Protein AF-A0A9D7X4P9-F1 (afdb_monomer_lite)

Secondary structure (DSSP, 8-state):
--S-B----HHHIIIIITT-SS------GGGPBPP-GGGGSHHHHHHHHHHHHHHHHHHHHHSSS-----HHHHHHHHHHSTT-HHHHHHHHHHHHHTT-HHHHHHHHHHHTTS--S-HHHHHHHHHHHHHHHHHHHTT--

Foldseek 3Di:
DAAKAWDFDPCCCVPPVVPDPDDDDGTPPVPIDGDDCVCVDPLVVLVVQLVVLVVVLVVLLPDLARDDDDVVSLVSNCVSCVQALVSLQSVLSSCVRVVNLVSSLVSLVSSLVHDDPDPVVNVVSVVSNVVSVVVVVVVVD

Radius of gyration: 24.81 Å; chains: 1; bounding box: 47×31×80 Å

Sequence (141 aa):
QLGEYVCYDLTKIFNTFAPLQQQVEIIEADQTIPADEFLQTAEYQSFLRFREMRLILLNVLKEKEVKPLDQVFFDEFHTSNPNFYEVWSLSGDYFRKAENPKKAIRLFRKALTMEIPRWSEKEKIIRSMTDCRDQINDVDE

Structure (mmCIF, N/CA/C/O backbone):
data_AF-A0A9D7X4P9-F1
#
_entry.id   AF-A0A9D7X4P9-F1
#
loop_
_atom_site.group_PDB
_atom_site.id
_atom_site.type_symbol
_atom_site.label_atom_id
_atom_site.label_alt_id
_atom_site.label_comp_id
_atom_site.label_asym_id
_atom_site.label_entity_id
_atom_site.label_seq_id
_atom_site.pdbx_PDB_ins_code
_atom_site.Cartn_x
_atom_site.Cartn_y
_atom_site.Cartn_z
_atom_site.occupancy
_atom_site.B_iso_or_equiv
_atom_site.auth_seq_id
_atom_site.auth_comp_id
_atom_site.auth_asym_id
_atom_site.auth_atom_id
_atom_site.pdbx_PDB_model_num
ATOM 1 N N . GLN A 1 1 ? -13.145 4.843 15.357 1.00 54.22 1 GLN A N 1
ATOM 2 C CA . GLN A 1 1 ? -12.839 4.628 16.800 1.00 54.22 1 GLN A CA 1
ATOM 3 C C . GLN A 1 1 ? -13.088 3.158 17.147 1.00 54.22 1 GLN A C 1
ATOM 5 O O . GLN A 1 1 ? -14.039 2.617 16.616 1.00 54.22 1 GLN A O 1
ATOM 10 N N . LEU A 1 2 ? -12.242 2.478 17.938 1.00 64.06 2 LEU A N 1
ATOM 11 C CA . LEU A 1 2 ? -12.237 0.996 18.053 1.00 64.06 2 LEU A CA 1
ATOM 12 C C . LEU A 1 2 ? -13.272 0.392 19.028 1.00 64.06 2 LEU A C 1
ATOM 14 O O . LEU A 1 2 ? -13.371 -0.828 19.116 1.00 64.06 2 LEU A O 1
ATOM 18 N N . GLY A 1 3 ? -14.038 1.221 19.740 1.00 69.94 3 GLY A N 1
ATOM 19 C CA . GLY A 1 3 ? -15.057 0.783 20.692 1.00 69.94 3 GLY A CA 1
ATOM 20 C C . GLY A 1 3 ? -15.919 1.941 21.189 1.00 69.94 3 GLY A C 1
ATOM 21 O O . GLY A 1 3 ? -15.690 3.097 20.821 1.00 69.94 3 GLY A O 1
ATOM 22 N N . GLU A 1 4 ? -16.905 1.600 22.009 1.00 78.00 4 GLU A N 1
ATOM 23 C CA . GLU A 1 4 ? -17.786 2.544 22.693 1.00 78.00 4 GLU A CA 1
ATOM 24 C C . GLU A 1 4 ? -16.979 3.430 23.654 1.00 78.00 4 GLU A C 1
ATOM 26 O O . GLU A 1 4 ? -16.148 2.937 24.420 1.00 78.00 4 GLU A O 1
ATOM 31 N N . TYR A 1 5 ? -17.180 4.747 23.586 1.00 79.38 5 TYR A N 1
ATOM 32 C CA . TYR A 1 5 ? -16.544 5.679 24.519 1.00 79.38 5 TYR A CA 1
ATOM 33 C C . TYR A 1 5 ? -17.546 6.065 25.584 1.00 79.38 5 TYR A C 1
ATOM 35 O O . TYR A 1 5 ? -18.378 6.952 25.396 1.00 79.38 5 TYR A O 1
ATOM 43 N N . VAL A 1 6 ? -17.423 5.354 26.696 1.00 83.19 6 VAL A N 1
ATOM 44 C CA . VAL A 1 6 ? -18.260 5.478 27.878 1.00 83.19 6 VAL A CA 1
ATOM 45 C C . VAL A 1 6 ? -18.093 6.866 28.486 1.00 83.19 6 VAL A C 1
ATOM 47 O O . VAL A 1 6 ? -16.980 7.272 28.831 1.00 83.19 6 VAL A O 1
ATOM 50 N N . CYS A 1 7 ? -19.198 7.594 28.617 1.00 86.50 7 CYS A N 1
ATOM 51 C CA . CYS A 1 7 ? -19.193 8.898 29.267 1.00 86.50 7 CYS A CA 1
ATOM 52 C C . CYS A 1 7 ? -19.354 8.733 30.781 1.00 86.50 7 CYS A C 1
ATOM 54 O O . CYS A 1 7 ? -20.142 7.911 31.243 1.00 86.50 7 CYS A O 1
ATOM 56 N N . TYR A 1 8 ? -18.613 9.516 31.563 1.00 82.75 8 TYR A N 1
ATOM 57 C CA . TYR A 1 8 ? -18.743 9.562 33.016 1.00 82.75 8 TYR A CA 1
ATOM 58 C C . TYR A 1 8 ? -18.490 10.978 33.535 1.00 82.75 8 TYR A C 1
ATOM 60 O O . TYR A 1 8 ? -17.573 11.674 33.095 1.00 82.75 8 TYR A O 1
ATOM 68 N N . ASP A 1 9 ? -19.302 11.406 34.502 1.00 83.31 9 ASP A N 1
ATOM 69 C CA . ASP A 1 9 ? -19.206 12.735 35.103 1.00 83.31 9 ASP A CA 1
ATOM 70 C C . ASP A 1 9 ? -18.259 12.719 36.313 1.00 83.31 9 ASP A C 1
ATOM 72 O O . ASP A 1 9 ? -18.578 12.198 37.386 1.00 83.31 9 ASP A O 1
ATOM 76 N N . LEU A 1 10 ? -17.089 13.342 36.152 1.00 82.00 10 LEU A N 1
ATOM 77 C CA . LEU A 1 10 ? -16.085 13.460 37.211 1.00 82.00 10 LEU A CA 1
ATOM 78 C C . LEU A 1 10 ? -16.611 14.215 38.442 1.00 82.00 10 LEU A C 1
ATOM 80 O O . LEU A 1 10 ? -16.251 13.878 39.568 1.00 82.00 10 LEU A O 1
ATOM 84 N N . THR A 1 11 ? -17.495 15.194 38.260 1.00 82.12 11 THR A N 1
ATOM 85 C CA . THR A 1 11 ? -18.111 15.940 39.365 1.00 82.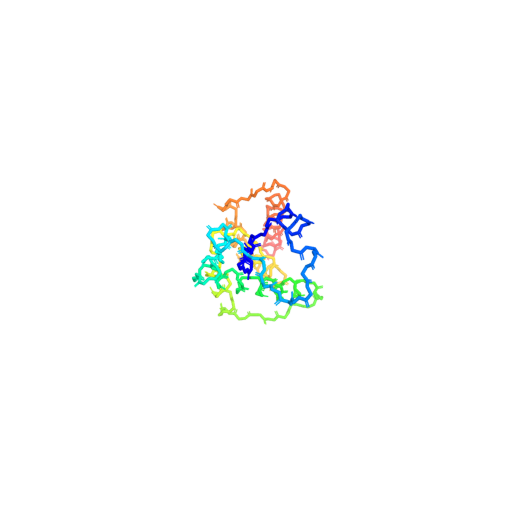12 11 THR A CA 1
ATOM 86 C C . THR A 1 11 ? -18.979 15.017 40.203 1.00 82.12 11 THR A C 1
ATOM 88 O O . THR A 1 11 ? -18.887 15.028 41.433 1.00 82.12 11 THR A O 1
ATOM 91 N N . LYS A 1 12 ? -19.790 14.174 39.552 1.00 78.38 12 LYS A N 1
ATOM 92 C CA . LYS A 1 12 ? -20.577 13.161 40.258 1.00 78.38 12 LYS A CA 1
ATOM 93 C C . LYS A 1 12 ? -19.658 12.159 40.952 1.00 78.38 12 LYS A C 1
ATOM 95 O O . LYS A 1 12 ? -19.868 11.892 42.133 1.00 78.38 12 LYS A O 1
ATOM 100 N N . ILE A 1 13 ? -18.619 11.665 40.273 1.00 79.44 13 ILE A N 1
ATOM 101 C CA . ILE A 1 13 ? -17.640 10.721 40.842 1.00 79.44 13 ILE A CA 1
ATOM 102 C C . ILE A 1 13 ? -17.056 11.259 42.155 1.00 79.44 13 ILE A C 1
ATOM 104 O O . ILE A 1 13 ? -17.143 10.589 43.185 1.00 79.44 13 ILE A O 1
ATOM 108 N N . PHE A 1 14 ? -16.523 12.483 42.154 1.00 80.62 14 PHE A N 1
ATOM 109 C CA . PHE A 1 14 ? -15.837 13.032 43.326 1.00 80.62 14 PHE A CA 1
ATOM 110 C C . PHE A 1 14 ? -16.780 13.532 44.428 1.00 80.62 14 PHE A C 1
ATOM 112 O O . PHE A 1 14 ? -16.427 13.432 45.601 1.00 80.62 14 PHE A O 1
ATOM 119 N N . ASN A 1 15 ? -17.976 14.024 44.090 1.00 78.19 15 ASN A N 1
ATOM 120 C CA . ASN A 1 15 ? -18.891 14.606 45.082 1.00 78.19 15 ASN A CA 1
ATOM 121 C C . ASN A 1 15 ? -19.957 13.630 45.596 1.00 78.19 15 ASN A C 1
ATOM 123 O O . ASN A 1 15 ? -20.482 13.820 46.689 1.00 78.19 15 ASN A O 1
ATOM 127 N N . THR A 1 16 ? -20.300 12.609 44.810 1.00 70.75 16 THR A N 1
ATOM 128 C CA . THR A 1 16 ? -21.446 11.719 45.074 1.00 70.75 16 THR A CA 1
ATOM 129 C C . THR A 1 16 ? -21.001 10.287 45.343 1.00 70.75 16 THR A C 1
ATOM 131 O O . THR A 1 16 ? -21.555 9.635 46.225 1.00 70.75 16 THR A O 1
ATOM 134 N N . PHE A 1 17 ? -19.986 9.799 44.622 1.00 66.06 17 PHE A N 1
ATOM 135 C CA . PHE A 1 17 ? -19.588 8.389 44.678 1.00 66.06 17 PHE A CA 1
ATOM 136 C C . PHE A 1 17 ? -18.330 8.121 45.524 1.00 66.06 17 PHE A C 1
ATOM 138 O O . PHE A 1 17 ? -18.171 7.010 46.021 1.00 66.06 17 PHE A O 1
ATOM 145 N N . ALA A 1 18 ? -17.479 9.123 45.777 1.00 65.62 18 ALA A N 1
ATOM 146 C CA . ALA A 1 18 ? -16.304 9.002 46.653 1.00 65.62 18 ALA A CA 1
ATOM 147 C C . ALA A 1 18 ? -16.579 8.471 48.088 1.00 65.62 18 ALA A C 1
ATOM 149 O O . ALA A 1 18 ? -15.700 7.801 48.633 1.00 65.62 18 ALA A O 1
ATOM 150 N N . PRO A 1 19 ? -17.752 8.712 48.718 1.00 67.44 19 PRO A N 1
ATOM 151 C CA . PRO A 1 19 ? -18.084 8.151 50.034 1.00 67.44 19 PRO A CA 1
ATOM 152 C C . PRO A 1 19 ? -18.657 6.721 50.005 1.00 67.44 19 PRO A C 1
ATOM 154 O O . PRO A 1 19 ? -18.901 6.151 51.071 1.00 67.44 19 PRO A O 1
ATOM 157 N N . LEU A 1 20 ? -18.951 6.151 48.829 1.00 64.31 20 LEU A N 1
ATOM 158 C CA . LEU A 1 20 ? -19.633 4.858 48.731 1.00 64.31 20 LEU A CA 1
ATOM 159 C C . LEU A 1 20 ? -18.702 3.704 49.116 1.00 64.31 20 LEU A C 1
ATOM 161 O O . LEU A 1 20 ? -17.593 3.575 48.612 1.00 64.31 20 LEU A O 1
ATOM 165 N N . GLN A 1 21 ? -19.197 2.813 49.978 1.00 68.56 21 GLN A N 1
ATOM 166 C CA . GLN A 1 21 ? -18.515 1.567 50.361 1.00 68.56 21 GLN A CA 1
ATOM 167 C C . GLN A 1 21 ? -18.874 0.378 49.451 1.00 68.56 21 GLN A C 1
ATOM 169 O O . GLN A 1 21 ? -18.482 -0.754 49.726 1.00 68.56 21 GLN A O 1
ATOM 174 N N . GLN A 1 22 ? -19.639 0.615 48.382 1.00 67.81 22 GLN A N 1
ATOM 175 C CA . GLN A 1 22 ? -20.056 -0.398 47.412 1.00 67.81 22 GLN A CA 1
ATOM 176 C C . GLN A 1 22 ? -19.552 -0.045 46.016 1.00 67.81 22 GLN A C 1
ATOM 178 O O . GLN A 1 22 ? -19.476 1.124 45.645 1.00 67.81 22 GLN A O 1
ATOM 183 N N . GLN A 1 23 ? -19.228 -1.078 45.239 1.00 69.94 23 GLN A N 1
ATOM 184 C CA . GLN A 1 23 ? -18.818 -0.940 43.849 1.00 69.94 23 GLN A CA 1
ATOM 185 C C . GLN A 1 23 ? -20.055 -0.673 42.984 1.00 69.94 23 GLN A C 1
ATOM 187 O O . GLN A 1 23 ? -20.936 -1.526 42.884 1.00 69.94 23 GLN A O 1
ATOM 192 N N . VAL A 1 24 ? -20.119 0.514 42.382 1.00 75.38 24 VAL A N 1
ATOM 193 C CA . VAL A 1 24 ? -21.208 0.934 41.491 1.00 75.38 24 VAL A CA 1
ATOM 194 C C . VAL A 1 24 ? -20.604 1.352 40.155 1.00 75.38 24 VAL A C 1
ATOM 196 O O . VAL A 1 24 ? -19.564 2.008 40.124 1.00 75.38 24 VAL A O 1
ATOM 199 N N . GLU A 1 25 ? -21.237 0.952 39.057 1.00 74.44 25 GLU A N 1
ATOM 200 C CA . GLU A 1 25 ? -20.868 1.386 37.711 1.00 74.44 25 GLU A CA 1
ATOM 201 C C . GLU A 1 25 ? -21.350 2.829 37.490 1.00 74.44 25 GLU A C 1
ATOM 203 O O . GLU A 1 25 ? -22.518 3.141 37.723 1.00 74.44 25 GLU A O 1
ATOM 208 N N . ILE A 1 26 ? -20.436 3.726 37.105 1.00 77.38 26 ILE A N 1
ATOM 209 C CA . ILE A 1 26 ? -20.709 5.162 36.946 1.00 77.38 26 ILE A CA 1
ATOM 210 C C . ILE A 1 26 ? -20.563 5.497 35.467 1.00 77.38 26 ILE A C 1
ATOM 212 O O . ILE A 1 26 ? -19.455 5.730 34.986 1.00 77.38 26 ILE A O 1
ATOM 216 N N . ILE A 1 27 ? -21.686 5.465 34.752 1.00 83.56 27 ILE A N 1
ATOM 217 C CA . ILE A 1 27 ? -21.760 5.701 33.311 1.00 83.56 27 ILE A CA 1
ATOM 218 C C . ILE A 1 27 ? -22.968 6.591 33.010 1.00 83.56 27 ILE A C 1
ATOM 220 O O . ILE A 1 27 ? -24.073 6.329 33.480 1.00 83.56 27 ILE A O 1
ATOM 224 N N . GLU A 1 28 ? -22.765 7.612 32.181 1.00 83.62 28 GLU A N 1
ATOM 225 C CA . GLU A 1 28 ? -23.825 8.390 31.535 1.00 83.62 28 GLU A CA 1
ATOM 226 C C . GLU A 1 28 ? -24.122 7.736 30.173 1.00 83.62 28 GLU A C 1
ATOM 228 O O . GLU A 1 28 ? -23.533 8.069 29.138 1.00 83.62 28 GLU A O 1
ATOM 233 N N . ALA A 1 29 ? -24.976 6.708 30.188 1.00 80.25 29 ALA A N 1
ATOM 234 C CA . ALA A 1 29 ? -25.213 5.842 29.028 1.00 80.25 29 ALA A CA 1
ATOM 235 C C . ALA A 1 29 ? -25.788 6.601 27.816 1.00 80.25 29 ALA A C 1
ATOM 237 O O . ALA A 1 29 ? -25.496 6.267 26.674 1.00 80.25 29 ALA A O 1
ATOM 238 N N . ASP A 1 30 ? -26.560 7.660 28.055 1.00 83.62 30 ASP A N 1
ATOM 239 C CA . ASP A 1 30 ? -27.151 8.534 27.035 1.00 83.62 30 ASP A CA 1
ATOM 240 C C . ASP A 1 30 ? -26.138 9.473 26.359 1.00 83.62 30 ASP A C 1
ATOM 242 O O . ASP A 1 30 ? -26.405 9.997 25.279 1.00 83.62 30 ASP A O 1
ATOM 246 N N . GLN A 1 31 ? -24.967 9.669 26.969 1.00 85.19 31 GLN A N 1
ATOM 247 C CA . GLN A 1 31 ? -23.884 10.513 26.448 1.00 85.19 31 GLN A CA 1
ATOM 248 C C . GLN A 1 31 ? -22.709 9.703 25.904 1.00 85.19 31 GLN A C 1
ATOM 250 O O . GLN A 1 31 ? -21.656 10.247 25.566 1.00 85.19 31 GLN A O 1
ATOM 255 N N . THR A 1 32 ? -22.879 8.390 25.843 1.00 85.56 32 THR A N 1
ATOM 256 C CA . THR A 1 32 ? -21.855 7.477 25.376 1.00 85.56 32 THR A CA 1
ATOM 257 C C . THR A 1 32 ? -21.770 7.531 23.851 1.00 85.56 32 THR A C 1
ATOM 259 O O . THR A 1 32 ? -22.779 7.481 23.147 1.00 85.56 32 THR A O 1
ATOM 262 N N . ILE A 1 33 ? -20.553 7.685 23.323 1.00 82.69 33 ILE A N 1
ATOM 263 C CA . ILE A 1 33 ? -20.337 7.720 21.872 1.00 82.69 33 ILE A CA 1
ATOM 264 C C . ILE A 1 33 ? -20.309 6.268 21.380 1.00 82.69 33 ILE A C 1
ATOM 266 O O . ILE A 1 33 ? -19.436 5.510 21.829 1.00 82.69 33 ILE A O 1
ATOM 270 N N . PRO A 1 34 ? -21.218 5.871 20.466 1.00 81.75 34 PRO A N 1
ATOM 271 C CA . PRO A 1 34 ? -21.292 4.497 19.998 1.00 81.75 34 PRO A CA 1
ATOM 272 C C . PRO A 1 34 ? -20.025 4.104 19.238 1.00 81.75 34 PRO A C 1
ATOM 274 O O . PRO A 1 34 ? -19.262 4.946 18.753 1.00 81.75 34 PRO A O 1
ATOM 277 N N . ALA A 1 35 ? -19.808 2.796 19.124 1.00 83.81 35 ALA A N 1
ATOM 278 C CA . ALA A 1 35 ? -18.746 2.276 18.279 1.00 83.81 35 ALA A CA 1
ATOM 279 C C . ALA A 1 35 ? -18.927 2.747 16.828 1.00 83.81 35 ALA A C 1
ATOM 281 O O . ALA A 1 35 ? -20.040 2.882 16.322 1.00 83.81 35 ALA A O 1
ATOM 282 N N . ASP A 1 36 ? -17.804 2.984 16.160 1.00 84.12 36 ASP A N 1
ATOM 283 C CA . ASP A 1 36 ? -17.790 3.459 14.785 1.00 84.12 36 ASP A CA 1
ATOM 284 C C . ASP A 1 36 ? -18.222 2.338 13.831 1.00 84.12 36 ASP A C 1
ATOM 286 O O . ASP A 1 36 ? -17.499 1.353 13.640 1.00 84.12 36 ASP A O 1
ATOM 290 N N . GLU A 1 37 ? -19.401 2.493 13.226 1.00 87.75 37 GLU A N 1
ATOM 291 C CA . GLU A 1 37 ? -19.969 1.523 12.286 1.00 87.75 37 GLU A CA 1
ATOM 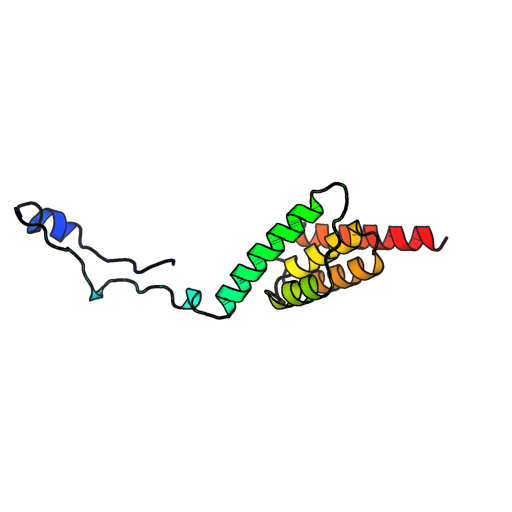292 C C . GLU A 1 37 ? -19.071 1.303 11.064 1.00 87.75 37 GLU A C 1
ATOM 294 O O . GLU A 1 37 ? -19.118 0.229 10.459 1.00 87.75 37 GLU A O 1
ATOM 299 N N . PHE A 1 38 ? -18.186 2.260 10.739 1.00 88.38 38 PHE A N 1
ATOM 300 C CA . PHE A 1 38 ? -17.237 2.125 9.637 1.00 88.38 38 PHE A CA 1
ATOM 301 C C . PHE A 1 38 ? -16.398 0.847 9.750 1.00 88.38 38 PHE A C 1
ATOM 303 O O . PHE A 1 38 ? -16.093 0.223 8.736 1.00 88.38 38 PHE A O 1
ATOM 310 N N . LEU A 1 39 ? -16.075 0.395 10.966 1.00 86.62 39 LEU A N 1
ATOM 311 C CA . LEU A 1 39 ? -15.282 -0.820 11.185 1.00 86.62 39 LEU A CA 1
ATOM 312 C C . LEU A 1 39 ? -15.965 -2.103 10.684 1.00 86.62 39 LEU A C 1
ATOM 314 O O . LEU A 1 39 ? -15.289 -3.106 10.456 1.00 86.62 39 LEU A O 1
ATOM 318 N N . GLN A 1 40 ? -17.286 -2.079 10.499 1.00 87.88 40 GLN A N 1
ATOM 319 C CA . GLN A 1 40 ? -18.070 -3.209 9.993 1.00 87.88 40 GLN A CA 1
ATOM 320 C C . GLN A 1 40 ? -18.296 -3.144 8.476 1.00 87.88 40 GLN A C 1
ATOM 322 O O . GLN A 1 40 ? -18.902 -4.045 7.898 1.00 87.88 40 GLN A O 1
ATOM 327 N N . THR A 1 41 ? -17.817 -2.089 7.816 1.00 92.94 41 THR A N 1
ATOM 328 C CA . THR A 1 41 ? -18.030 -1.872 6.382 1.00 92.94 41 THR A CA 1
ATOM 329 C C . THR A 1 41 ? -17.085 -2.707 5.519 1.00 92.94 41 THR A C 1
ATOM 331 O O . THR A 1 41 ? -15.975 -3.068 5.928 1.00 92.94 41 THR A O 1
ATOM 334 N N . ALA A 1 42 ? -17.503 -2.986 4.282 1.00 92.81 42 ALA A N 1
ATOM 335 C CA . ALA A 1 42 ? -16.663 -3.669 3.300 1.00 92.81 42 ALA A CA 1
ATOM 336 C C . ALA A 1 42 ? -15.428 -2.829 2.924 1.00 92.81 42 ALA A C 1
ATOM 338 O O . ALA A 1 42 ? -14.356 -3.368 2.640 1.00 92.81 42 ALA A O 1
ATOM 339 N N . GLU A 1 43 ? -15.555 -1.506 2.971 1.00 91.81 43 GLU A N 1
ATOM 340 C CA . GLU A 1 43 ? -14.492 -0.539 2.723 1.00 91.81 43 GLU A CA 1
ATOM 341 C C . GLU A 1 43 ? -13.381 -0.661 3.769 1.00 91.81 43 GLU A C 1
ATOM 343 O O . GLU A 1 43 ? -12.199 -0.679 3.417 1.00 91.81 43 GLU A O 1
ATOM 348 N N . TYR A 1 44 ? -13.736 -0.817 5.049 1.00 93.06 44 TYR A N 1
ATOM 349 C CA . TYR A 1 44 ? -12.748 -1.038 6.102 1.00 93.06 44 TYR A CA 1
ATOM 350 C C . TYR A 1 44 ? -12.027 -2.381 5.945 1.00 93.06 44 TYR A C 1
ATOM 352 O O . TYR A 1 44 ? -10.802 -2.438 6.078 1.00 93.06 44 TYR A O 1
ATOM 360 N N . GLN A 1 45 ? -12.747 -3.448 5.582 1.00 94.56 45 GLN A N 1
ATOM 361 C CA . GLN A 1 45 ? -12.124 -4.744 5.285 1.00 94.56 45 GLN A CA 1
ATOM 362 C C . GLN A 1 45 ? -11.166 -4.653 4.087 1.00 94.56 45 GLN A C 1
ATOM 364 O O . GLN A 1 45 ? -10.045 -5.160 4.143 1.00 94.56 45 GLN A O 1
ATOM 369 N N . SER A 1 46 ? -11.557 -3.923 3.040 1.00 95.00 46 SER A N 1
ATOM 370 C CA . SER A 1 46 ? -10.711 -3.665 1.867 1.00 95.00 46 SER A CA 1
ATOM 371 C C . SER A 1 46 ? -9.450 -2.879 2.245 1.00 95.00 46 SER A C 1
ATOM 373 O O . SER A 1 46 ? -8.347 -3.223 1.819 1.00 95.00 46 SER A O 1
ATOM 375 N N . PHE A 1 47 ? -9.574 -1.889 3.134 1.00 94.56 47 PHE A N 1
ATOM 376 C CA . PHE A 1 47 ? -8.435 -1.155 3.685 1.00 94.56 47 PHE A CA 1
ATOM 377 C C . PHE A 1 47 ? -7.488 -2.046 4.500 1.00 94.56 47 PHE A C 1
ATOM 379 O O . PHE A 1 47 ? -6.267 -1.940 4.350 1.00 94.56 47 PHE A O 1
ATOM 386 N N . LEU A 1 48 ? -8.013 -2.930 5.354 1.00 95.75 48 LEU A N 1
ATOM 387 C CA . LEU A 1 48 ? -7.186 -3.889 6.092 1.00 95.75 48 LEU A CA 1
ATOM 388 C C . LEU A 1 48 ? -6.424 -4.803 5.132 1.00 95.75 48 LEU A C 1
ATOM 390 O O . LEU A 1 48 ? -5.216 -4.995 5.302 1.00 95.75 48 LEU A O 1
ATOM 394 N N . ARG A 1 49 ? -7.098 -5.284 4.083 1.00 97.31 49 ARG A N 1
ATOM 395 C CA . ARG A 1 49 ? -6.468 -6.122 3.067 1.00 97.31 49 ARG A CA 1
ATOM 396 C C . ARG A 1 49 ? -5.372 -5.376 2.310 1.00 97.31 49 ARG A C 1
ATOM 398 O O . ARG A 1 49 ? -4.254 -5.876 2.198 1.00 97.31 49 ARG A O 1
ATOM 405 N N . PHE A 1 50 ? -5.638 -4.138 1.899 1.00 97.69 50 PHE A N 1
ATOM 406 C CA . PHE A 1 50 ? -4.632 -3.248 1.322 1.00 97.69 50 PHE A CA 1
ATOM 407 C C . PHE A 1 50 ? -3.397 -3.120 2.229 1.00 97.69 50 PHE A C 1
ATOM 409 O O . PHE A 1 50 ? -2.267 -3.249 1.755 1.00 97.69 50 PHE A O 1
ATOM 416 N N . ARG A 1 51 ? -3.584 -2.891 3.539 1.00 97.69 51 ARG A N 1
ATOM 417 C CA . ARG A 1 51 ? -2.469 -2.739 4.492 1.00 97.69 51 ARG A CA 1
ATOM 418 C C . ARG A 1 51 ? -1.594 -3.984 4.564 1.00 97.69 51 ARG A C 1
ATOM 420 O O . ARG A 1 51 ? -0.371 -3.852 4.585 1.00 97.69 51 ARG A O 1
ATOM 427 N N . GLU A 1 52 ? -2.205 -5.160 4.615 1.00 97.88 52 GLU A N 1
ATOM 428 C CA . GLU A 1 52 ? -1.493 -6.437 4.646 1.00 97.88 52 GLU A CA 1
ATOM 429 C C . GLU A 1 52 ? -0.652 -6.625 3.376 1.00 97.88 52 GLU A C 1
ATOM 431 O O . GLU A 1 52 ? 0.566 -6.809 3.442 1.00 97.88 52 GLU A O 1
ATOM 436 N N . MET A 1 53 ? -1.277 -6.479 2.208 1.00 98.12 53 MET A N 1
ATOM 437 C CA . MET A 1 53 ? -0.616 -6.664 0.915 1.00 98.12 53 MET A CA 1
ATOM 438 C C . MET A 1 53 ? 0.479 -5.626 0.666 1.00 98.12 53 MET A C 1
ATOM 440 O O . MET A 1 53 ? 1.555 -5.955 0.161 1.00 98.12 53 MET A O 1
ATOM 444 N N . ARG A 1 54 ? 0.257 -4.379 1.096 1.00 98.12 54 ARG A N 1
ATOM 445 C CA . ARG A 1 54 ? 1.267 -3.318 1.066 1.00 98.12 54 ARG A CA 1
ATOM 446 C C . ARG A 1 54 ? 2.516 -3.719 1.847 1.00 98.12 54 ARG A C 1
ATOM 448 O O . ARG A 1 54 ? 3.625 -3.485 1.372 1.00 98.12 54 ARG A O 1
ATOM 455 N N . LEU A 1 55 ? 2.364 -4.314 3.033 1.00 98.00 55 LEU A N 1
ATOM 456 C CA . LEU A 1 55 ? 3.505 -4.773 3.833 1.00 98.00 55 LEU A CA 1
ATOM 457 C C . LEU A 1 55 ? 4.275 -5.894 3.130 1.00 98.00 55 LEU A C 1
ATOM 459 O O . LEU A 1 55 ? 5.505 -5.842 3.091 1.00 98.00 55 LEU A O 1
ATOM 463 N N . ILE A 1 56 ? 3.570 -6.859 2.531 1.00 97.19 56 ILE A N 1
ATOM 464 C CA . ILE A 1 56 ? 4.185 -7.932 1.735 1.00 97.19 56 ILE A CA 1
ATOM 465 C C . ILE A 1 56 ? 5.024 -7.328 0.604 1.00 97.19 56 ILE A C 1
ATOM 467 O O . ILE A 1 56 ? 6.211 -7.633 0.478 1.00 97.19 56 ILE A O 1
ATOM 471 N N . LEU A 1 57 ? 4.437 -6.414 -0.170 1.00 97.12 57 LEU A N 1
ATOM 472 C CA . LEU A 1 57 ? 5.093 -5.803 -1.322 1.00 97.12 57 LEU A CA 1
ATOM 473 C C . LEU A 1 57 ? 6.311 -4.962 -0.917 1.00 97.12 57 LEU A C 1
ATOM 475 O O . LEU A 1 57 ? 7.374 -5.075 -1.526 1.00 97.12 57 LEU A O 1
ATOM 479 N N . LEU A 1 58 ? 6.201 -4.173 0.156 1.00 97.50 58 LEU A N 1
ATOM 480 C CA . LEU A 1 58 ? 7.328 -3.411 0.700 1.00 97.50 58 LEU A CA 1
ATOM 481 C C . LEU A 1 58 ? 8.470 -4.311 1.173 1.00 97.50 58 LEU A C 1
ATOM 483 O O . LEU A 1 58 ? 9.632 -3.950 0.998 1.00 97.50 58 LEU A O 1
ATOM 487 N N . ASN A 1 59 ? 8.167 -5.468 1.761 1.00 96.81 59 ASN A N 1
ATOM 488 C CA . ASN A 1 59 ? 9.197 -6.421 2.163 1.00 96.81 59 ASN A CA 1
ATOM 489 C C . ASN A 1 59 ? 9.906 -7.009 0.938 1.00 96.81 59 ASN A C 1
ATOM 491 O O . ASN A 1 59 ? 11.131 -6.981 0.888 1.00 96.81 59 ASN A O 1
ATOM 495 N N . VAL A 1 60 ? 9.168 -7.417 -0.100 1.00 96.12 60 VAL A N 1
ATOM 496 C CA . VAL A 1 60 ? 9.758 -7.887 -1.370 1.00 96.12 60 VAL A CA 1
ATOM 497 C C . VAL A 1 60 ? 10.646 -6.817 -2.022 1.00 96.12 60 VAL A C 1
ATOM 499 O O . VAL A 1 60 ? 11.713 -7.112 -2.569 1.00 96.12 60 VAL A O 1
ATOM 502 N N . LEU A 1 61 ? 10.252 -5.546 -1.938 1.00 96.00 61 LEU A N 1
ATOM 503 C CA . LEU A 1 61 ? 11.037 -4.437 -2.477 1.00 96.00 61 LEU A CA 1
ATOM 504 C C . LEU A 1 61 ? 12.336 -4.169 -1.701 1.00 96.00 61 LEU A C 1
ATOM 506 O O . LEU A 1 61 ? 13.289 -3.690 -2.315 1.00 96.00 61 LEU A O 1
ATOM 510 N N . LYS A 1 62 ? 12.423 -4.522 -0.414 1.00 96.06 62 LYS A N 1
ATOM 511 C CA . LYS A 1 62 ? 13.647 -4.370 0.399 1.00 96.06 62 LYS A CA 1
ATOM 512 C C . LYS A 1 62 ? 14.698 -5.449 0.149 1.00 96.06 62 LYS A C 1
ATOM 514 O O . LYS A 1 62 ? 15.879 -5.186 0.357 1.00 96.06 62 LYS A O 1
ATOM 519 N N . GLU A 1 63 ? 14.281 -6.642 -0.265 1.00 94.81 63 GLU A N 1
ATOM 520 C CA . GLU A 1 63 ? 15.198 -7.759 -0.522 1.00 94.81 63 GLU A CA 1
ATOM 521 C C . GLU A 1 63 ? 16.172 -7.452 -1.668 1.00 94.81 63 GLU A C 1
ATOM 523 O O . GLU A 1 63 ? 15.933 -6.550 -2.464 1.00 94.81 63 GLU A O 1
ATOM 528 N N . LYS A 1 64 ? 17.275 -8.191 -1.808 1.00 91.12 64 LYS A N 1
ATOM 529 C CA . LYS A 1 64 ? 18.136 -8.035 -2.999 1.00 91.12 64 LYS A CA 1
ATOM 530 C C . LYS A 1 64 ? 17.481 -8.638 -4.240 1.00 91.12 64 LYS A C 1
ATOM 532 O O . LYS A 1 64 ? 17.406 -7.989 -5.277 1.00 91.12 64 LYS A O 1
ATOM 537 N N . GLU A 1 65 ? 16.953 -9.846 -4.094 1.00 90.31 65 GLU A N 1
ATOM 538 C CA . GLU A 1 65 ? 16.264 -10.575 -5.155 1.00 90.31 65 GLU A CA 1
ATOM 539 C C . GLU A 1 65 ? 14.752 -10.365 -5.067 1.00 90.31 65 GLU A C 1
ATOM 541 O O . GLU A 1 65 ? 14.170 -10.313 -3.979 1.00 90.31 65 GLU A O 1
ATOM 546 N N . VAL A 1 66 ? 14.095 -10.238 -6.221 1.00 92.19 66 VAL A N 1
ATOM 547 C CA . VAL A 1 66 ? 12.638 -10.093 -6.275 1.00 92.19 66 VAL A CA 1
ATOM 548 C C . VAL A 1 66 ? 11.990 -11.461 -6.206 1.00 92.19 66 VAL A C 1
ATOM 550 O O . VAL A 1 66 ? 12.056 -12.242 -7.152 1.00 92.19 66 VAL A O 1
ATOM 553 N N . LYS A 1 67 ? 11.298 -11.732 -5.099 1.00 93.12 67 LYS A N 1
ATOM 554 C CA . LYS A 1 67 ? 10.425 -12.902 -5.014 1.00 93.12 67 LYS A CA 1
ATOM 555 C C . LYS A 1 67 ? 9.249 -12.736 -5.993 1.00 93.12 67 LYS A C 1
ATOM 557 O O . LYS A 1 67 ? 8.603 -11.679 -5.986 1.00 93.12 67 LYS A O 1
ATOM 562 N N . PRO A 1 68 ? 8.963 -13.741 -6.839 1.00 93.31 68 PRO A N 1
ATOM 563 C CA . PRO A 1 68 ? 7.854 -13.673 -7.776 1.00 93.31 68 PRO A CA 1
ATOM 564 C C . PRO A 1 68 ? 6.523 -13.635 -7.018 1.00 93.31 68 PRO A C 1
ATOM 566 O O . PRO A 1 68 ? 6.295 -14.416 -6.097 1.00 93.31 68 PRO A O 1
ATOM 569 N N . LEU A 1 69 ? 5.661 -12.707 -7.418 1.00 95.50 69 LEU A N 1
ATOM 570 C CA . LEU A 1 69 ? 4.270 -12.592 -7.003 1.00 95.50 69 LEU A CA 1
ATOM 571 C C . LEU A 1 69 ? 3.418 -12.836 -8.246 1.00 95.50 69 LEU A C 1
ATOM 573 O O . LEU A 1 69 ? 3.776 -12.401 -9.346 1.00 95.50 69 LEU A O 1
ATOM 577 N N . ASP A 1 70 ? 2.324 -13.566 -8.085 1.00 95.25 70 ASP A N 1
ATOM 578 C CA . ASP A 1 70 ? 1.460 -13.935 -9.196 1.00 95.25 70 ASP A CA 1
ATOM 579 C C . ASP A 1 70 ? 0.502 -12.800 -9.589 1.00 95.25 70 ASP A C 1
ATOM 581 O O . ASP A 1 70 ? 0.406 -11.757 -8.940 1.00 95.25 70 ASP A O 1
ATOM 585 N N . GLN A 1 71 ? -0.196 -12.979 -10.711 1.00 95.06 71 GLN A N 1
ATOM 586 C CA . GLN A 1 71 ? -1.152 -11.980 -11.187 1.00 95.06 71 GLN A CA 1
ATOM 587 C C . GLN A 1 71 ? -2.348 -11.834 -10.232 1.00 95.06 71 GLN A C 1
ATOM 589 O O . GLN A 1 71 ? -2.838 -10.720 -10.073 1.00 95.06 71 GLN A O 1
ATOM 594 N N . VAL A 1 72 ? -2.747 -12.914 -9.548 1.00 97.25 72 VAL A N 1
ATOM 595 C CA . VAL A 1 72 ? -3.845 -12.910 -8.568 1.00 97.25 72 VAL A CA 1
ATOM 596 C C . VAL A 1 72 ? -3.548 -11.939 -7.426 1.00 97.25 72 VAL A C 1
ATOM 598 O O . VAL A 1 72 ? -4.411 -11.136 -7.075 1.00 97.25 72 VAL A O 1
ATOM 601 N N . PHE A 1 73 ? -2.313 -11.928 -6.912 1.00 97.94 73 PHE A N 1
ATOM 602 C CA . PHE A 1 73 ? -1.880 -10.947 -5.920 1.00 97.94 73 PHE A CA 1
ATOM 603 C C . PHE A 1 73 ? -2.061 -9.509 -6.420 1.00 97.94 73 PHE A C 1
ATOM 605 O O . PHE A 1 73 ? -2.543 -8.652 -5.685 1.00 97.94 73 PHE A O 1
ATOM 612 N N . PHE A 1 74 ? -1.681 -9.209 -7.665 1.00 97.94 74 PHE A N 1
ATOM 613 C CA . PHE A 1 74 ? -1.818 -7.846 -8.185 1.00 97.94 74 PHE A CA 1
ATOM 614 C C . PHE A 1 74 ? -3.273 -7.455 -8.432 1.00 97.94 74 PHE A C 1
ATOM 616 O O . PHE A 1 74 ? -3.628 -6.317 -8.139 1.00 97.94 74 PHE A O 1
ATOM 623 N N . ASP A 1 75 ? -4.113 -8.375 -8.902 1.00 97.56 75 ASP A N 1
ATOM 624 C CA . ASP A 1 75 ? -5.541 -8.118 -9.112 1.00 97.56 75 ASP A CA 1
ATOM 625 C C . ASP A 1 75 ? -6.245 -7.810 -7.780 1.00 97.56 75 ASP A C 1
ATOM 627 O O . ASP A 1 75 ? -7.010 -6.847 -7.669 1.00 97.56 75 ASP A O 1
ATOM 631 N N . GLU A 1 76 ? -5.925 -8.571 -6.733 1.00 97.69 76 GLU A N 1
ATOM 632 C CA . GLU A 1 76 ? -6.430 -8.323 -5.384 1.00 97.69 76 GLU A CA 1
ATOM 633 C C . GLU A 1 76 ? -5.871 -7.011 -4.806 1.00 97.69 76 GLU A C 1
ATOM 635 O O . GLU A 1 76 ? -6.615 -6.196 -4.259 1.00 97.69 76 GLU A O 1
ATOM 640 N N . PHE A 1 77 ? -4.581 -6.727 -4.997 1.00 98.25 77 PHE A N 1
ATOM 641 C CA . PHE A 1 77 ? -3.987 -5.487 -4.500 1.00 98.25 77 PHE A CA 1
ATOM 642 C C . PHE A 1 77 ? -4.608 -4.260 -5.176 1.00 98.25 77 PHE A C 1
ATOM 644 O O . PHE A 1 77 ? -4.920 -3.274 -4.507 1.00 98.25 77 PHE A O 1
ATOM 651 N N . HIS A 1 78 ? -4.849 -4.329 -6.488 1.00 97.69 78 HIS A N 1
ATOM 652 C CA . HIS A 1 78 ? -5.466 -3.255 -7.271 1.00 97.69 78 HIS A CA 1
ATOM 653 C C . HIS A 1 78 ? -6.920 -3.005 -6.883 1.00 97.69 78 HIS A C 1
ATOM 655 O O . HIS A 1 78 ? -7.351 -1.855 -6.869 1.00 97.69 78 HIS A O 1
ATOM 661 N N . THR A 1 79 ? -7.661 -4.053 -6.529 1.00 96.94 79 THR A N 1
ATOM 662 C CA . THR A 1 79 ? -9.061 -3.938 -6.093 1.00 96.94 79 THR A CA 1
ATOM 663 C C . THR A 1 79 ? -9.206 -3.571 -4.616 1.00 96.94 79 THR A C 1
ATOM 665 O O . THR A 1 79 ? -10.216 -2.979 -4.249 1.00 96.94 79 THR A O 1
ATOM 668 N N . SER A 1 80 ? -8.187 -3.818 -3.784 1.00 97.00 80 SER A N 1
ATOM 669 C CA . SER A 1 80 ? -8.213 -3.487 -2.350 1.00 97.00 80 SER A CA 1
ATOM 670 C C . SER A 1 80 ? -8.319 -1.983 -2.058 1.00 97.00 80 SER A C 1
ATOM 672 O O . SER A 1 80 ? -8.908 -1.590 -1.052 1.00 97.00 80 SER A O 1
ATOM 674 N N . ASN A 1 81 ? -7.760 -1.127 -2.924 1.00 96.12 81 ASN A N 1
ATOM 675 C CA . ASN A 1 81 ? -7.895 0.328 -2.823 1.00 96.12 81 ASN A CA 1
ATOM 676 C C . ASN A 1 81 ? -7.627 1.024 -4.182 1.00 96.12 81 ASN A C 1
ATOM 678 O O . ASN A 1 81 ? -6.584 1.658 -4.371 1.00 96.12 81 ASN A O 1
ATOM 682 N N . PRO A 1 82 ? -8.543 0.911 -5.162 1.00 96.06 82 PRO A N 1
ATOM 683 C CA . PRO A 1 82 ? -8.270 1.225 -6.570 1.00 96.06 82 PRO A CA 1
ATOM 684 C C . PRO A 1 82 ? -7.997 2.707 -6.849 1.00 96.06 82 PRO A C 1
ATOM 686 O O . PRO A 1 82 ? -7.325 3.038 -7.831 1.00 96.06 82 PRO A O 1
ATOM 689 N N . ASN A 1 83 ? -8.499 3.595 -5.989 1.00 95.50 83 ASN A N 1
ATOM 690 C CA . ASN A 1 83 ? -8.341 5.043 -6.125 1.00 95.50 83 ASN A CA 1
ATOM 691 C C . ASN A 1 83 ? -7.087 5.570 -5.418 1.00 95.50 83 ASN A C 1
ATOM 693 O O . ASN A 1 83 ? -6.750 6.744 -5.562 1.00 95.50 83 ASN A O 1
ATOM 697 N N . PHE A 1 84 ? -6.374 4.724 -4.669 1.00 97.62 84 PHE A N 1
ATOM 698 C CA . PHE A 1 84 ? -5.165 5.143 -3.982 1.00 97.62 84 PHE A CA 1
ATOM 699 C C . PHE A 1 84 ? -3.943 4.979 -4.885 1.00 97.62 84 PHE A C 1
ATOM 701 O O . PHE A 1 84 ? -3.604 3.878 -5.320 1.00 97.62 84 PHE A O 1
ATOM 708 N N . TYR A 1 85 ? -3.252 6.087 -5.162 1.00 98.44 85 TYR A N 1
ATOM 709 C CA . TYR A 1 85 ? -2.107 6.106 -6.077 1.00 98.44 85 TYR A CA 1
ATOM 710 C C . TYR A 1 85 ? -1.013 5.093 -5.691 1.00 98.44 85 TYR A C 1
ATOM 712 O O . TYR A 1 85 ? -0.359 4.531 -6.573 1.00 98.44 85 TYR A O 1
ATOM 720 N N . GLU A 1 86 ? -0.831 4.844 -4.386 1.00 97.88 86 GLU A N 1
ATOM 721 C CA . GLU A 1 86 ? 0.256 4.016 -3.859 1.00 97.88 86 GLU A CA 1
ATOM 722 C C . GLU A 1 86 ? 0.141 2.553 -4.312 1.00 97.88 86 GLU A C 1
ATOM 724 O O . GLU A 1 86 ? 1.152 1.899 -4.574 1.00 97.88 86 GLU A O 1
ATOM 729 N N . VAL A 1 87 ? -1.087 2.054 -4.492 1.00 98.25 87 VAL A N 1
ATOM 730 C CA . VAL A 1 87 ? -1.362 0.710 -5.025 1.00 98.25 87 VAL A CA 1
ATOM 731 C C . VAL A 1 87 ? -0.704 0.523 -6.394 1.00 98.25 87 VAL A C 1
ATOM 733 O O . VAL A 1 87 ? -0.022 -0.472 -6.667 1.00 98.25 87 VAL A O 1
ATOM 736 N N . TRP A 1 88 ? -0.844 1.528 -7.251 1.00 98.56 88 TRP A N 1
ATOM 737 C CA . TRP A 1 88 ? -0.296 1.517 -8.600 1.00 98.56 88 TRP A CA 1
ATOM 738 C C . TRP A 1 88 ? 1.207 1.803 -8.603 1.00 98.56 88 TRP A C 1
ATOM 740 O O . TRP A 1 88 ? 1.948 1.134 -9.325 1.00 98.56 88 TRP A O 1
ATOM 750 N N . SER A 1 89 ? 1.686 2.742 -7.778 1.00 98.44 89 SER A N 1
ATOM 751 C CA . SER A 1 89 ? 3.114 3.073 -7.730 1.00 98.44 89 SER A CA 1
ATOM 752 C C . SER A 1 89 ? 3.958 1.932 -7.164 1.00 98.44 89 SER A C 1
ATOM 754 O O . SER A 1 89 ? 4.989 1.613 -7.747 1.00 98.44 89 SER A O 1
ATOM 756 N N . LEU A 1 90 ? 3.517 1.265 -6.091 1.00 98.31 90 LEU A N 1
ATOM 757 C CA . LEU A 1 90 ? 4.240 0.120 -5.527 1.00 98.31 90 LEU A CA 1
ATOM 758 C C . LEU A 1 90 ? 4.247 -1.075 -6.482 1.00 98.31 90 LEU A C 1
ATOM 760 O O . LEU A 1 90 ? 5.261 -1.760 -6.605 1.00 98.31 90 LEU A O 1
ATOM 764 N N . SER A 1 91 ? 3.143 -1.303 -7.201 1.00 98.44 91 SER A N 1
ATOM 765 C CA . SER A 1 91 ? 3.112 -2.310 -8.266 1.00 98.44 91 SER A CA 1
ATOM 766 C C . SER A 1 91 ? 4.121 -1.968 -9.368 1.00 98.44 91 SER A C 1
ATOM 768 O O . SER A 1 91 ? 4.837 -2.841 -9.850 1.00 98.44 91 SER A O 1
ATOM 770 N N . GLY A 1 92 ? 4.218 -0.691 -9.753 1.00 98.19 92 GLY A N 1
ATOM 771 C CA . GLY A 1 92 ? 5.222 -0.216 -10.705 1.00 98.19 92 GLY A CA 1
ATOM 772 C C . GLY A 1 92 ? 6.652 -0.457 -10.219 1.00 98.19 92 GLY A C 1
ATOM 773 O O . GLY A 1 92 ? 7.464 -0.997 -10.967 1.00 98.19 92 GLY A O 1
ATOM 774 N N . ASP A 1 93 ? 6.942 -0.138 -8.955 1.00 98.12 93 ASP A N 1
ATOM 775 C CA . ASP A 1 93 ? 8.245 -0.394 -8.334 1.00 98.12 93 ASP A CA 1
ATOM 776 C C . ASP A 1 93 ? 8.597 -1.885 -8.345 1.00 98.12 93 ASP A C 1
ATOM 778 O O . ASP A 1 93 ? 9.734 -2.243 -8.658 1.00 98.12 93 ASP A O 1
ATOM 782 N N . TYR A 1 94 ? 7.620 -2.755 -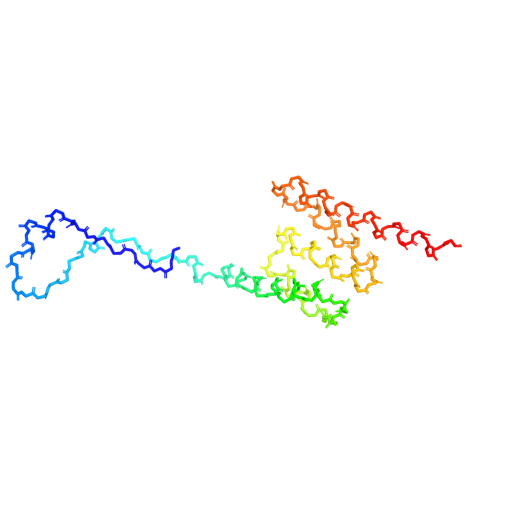8.074 1.00 98.31 94 TYR A N 1
ATOM 783 C CA . TYR A 1 94 ? 7.800 -4.200 -8.158 1.00 98.31 94 TYR A CA 1
ATOM 784 C C . TYR A 1 94 ? 8.184 -4.641 -9.567 1.00 98.31 94 TYR A C 1
ATOM 786 O O . TYR A 1 94 ? 9.206 -5.299 -9.741 1.00 98.31 94 TYR A O 1
ATOM 794 N N . PHE A 1 95 ? 7.408 -4.253 -10.584 1.00 97.62 95 PHE A N 1
ATOM 795 C CA . PHE A 1 95 ? 7.685 -4.679 -11.957 1.00 97.62 95 PHE A CA 1
ATOM 796 C C . PHE A 1 95 ? 8.965 -4.065 -12.517 1.00 97.62 95 PHE A C 1
ATOM 798 O O . PHE A 1 95 ? 9.629 -4.718 -13.312 1.00 97.62 95 PHE A O 1
ATOM 805 N N . ARG A 1 96 ? 9.352 -2.861 -12.080 1.00 96.44 96 ARG A N 1
ATOM 806 C CA . ARG A 1 96 ? 10.663 -2.288 -12.406 1.00 96.44 96 ARG A CA 1
ATOM 807 C C . ARG A 1 96 ? 11.778 -3.176 -11.865 1.00 96.44 96 ARG A C 1
ATOM 809 O O . ARG A 1 96 ? 12.694 -3.523 -12.597 1.00 96.44 96 ARG A O 1
ATOM 816 N N . LYS A 1 97 ? 11.686 -3.555 -10.590 1.00 95.69 97 LYS A N 1
ATOM 817 C CA . LYS A 1 97 ? 12.693 -4.391 -9.932 1.00 95.69 97 LYS A CA 1
ATOM 818 C C . LYS A 1 97 ? 12.709 -5.825 -10.476 1.00 95.69 97 LYS A C 1
ATOM 820 O O . LYS A 1 97 ? 13.760 -6.446 -10.505 1.00 95.69 97 LYS A O 1
ATOM 825 N N . ALA A 1 98 ? 11.564 -6.329 -10.934 1.00 95.06 98 ALA A N 1
ATOM 826 C CA . ALA A 1 98 ? 11.422 -7.606 -11.633 1.00 95.06 98 ALA A CA 1
ATOM 827 C C . ALA A 1 98 ? 11.814 -7.533 -13.126 1.00 95.06 98 ALA A C 1
ATOM 829 O O . ALA A 1 98 ? 11.352 -8.357 -13.912 1.00 95.06 98 ALA A O 1
ATOM 830 N N . GLU A 1 99 ? 12.584 -6.515 -13.528 1.00 94.50 99 GLU A N 1
ATOM 831 C CA . GLU A 1 99 ? 13.090 -6.317 -14.896 1.00 94.50 99 GLU A CA 1
ATOM 832 C C . GLU A 1 99 ? 11.995 -6.289 -15.980 1.00 94.50 99 GLU A C 1
ATOM 834 O O . GLU A 1 99 ? 12.198 -6.661 -17.133 1.00 94.50 99 GLU A O 1
ATOM 839 N N . ASN A 1 100 ? 10.806 -5.787 -15.631 1.00 95.69 100 ASN A N 1
ATOM 840 C CA . ASN A 1 100 ? 9.688 -5.577 -16.550 1.00 95.69 100 ASN A CA 1
ATOM 841 C C . ASN A 1 100 ? 9.326 -4.081 -16.663 1.00 95.69 100 ASN A C 1
ATOM 843 O O . ASN A 1 100 ? 8.248 -3.649 -16.218 1.00 95.69 100 ASN A O 1
ATOM 847 N N . PRO A 1 101 ? 10.195 -3.261 -17.289 1.00 96.44 101 PRO A N 1
ATOM 848 C CA . PRO A 1 101 ? 10.024 -1.809 -17.349 1.00 96.44 101 PRO A CA 1
ATOM 849 C C . PRO A 1 101 ? 8.763 -1.398 -18.125 1.00 96.44 101 PRO A C 1
ATOM 851 O O . PRO A 1 101 ? 8.084 -0.436 -17.759 1.00 96.44 101 PRO A O 1
ATOM 854 N N . LYS A 1 102 ? 8.357 -2.172 -19.143 1.00 96.56 102 LYS A N 1
ATOM 855 C CA . LYS A 1 102 ? 7.125 -1.916 -19.914 1.00 96.56 102 LYS A CA 1
ATOM 856 C C . LYS A 1 102 ? 5.876 -1.980 -19.029 1.00 96.56 102 LYS A C 1
ATOM 858 O O . LYS A 1 102 ? 5.001 -1.118 -19.143 1.00 96.56 102 LYS A O 1
ATOM 863 N N . LYS A 1 103 ? 5.767 -2.982 -18.143 1.00 97.12 103 LYS A N 1
ATOM 864 C CA . LYS A 1 103 ? 4.640 -3.087 -17.196 1.00 97.12 103 LYS A CA 1
ATOM 865 C C . LYS A 1 103 ? 4.738 -2.020 -16.104 1.00 97.12 103 LYS A C 1
ATOM 867 O O . LYS A 1 103 ? 3.717 -1.404 -15.796 1.00 97.12 103 LYS A O 1
ATOM 872 N N . ALA A 1 104 ? 5.943 -1.735 -15.609 1.00 98.12 104 ALA A N 1
ATOM 873 C CA . ALA A 1 104 ? 6.182 -0.685 -14.620 1.00 98.12 104 ALA A CA 1
ATOM 874 C C . ALA A 1 104 ? 5.692 0.694 -15.096 1.00 98.12 104 ALA A C 1
ATOM 876 O O . ALA A 1 104 ? 4.907 1.343 -14.408 1.00 98.12 104 ALA A O 1
ATOM 877 N N . ILE A 1 105 ? 6.049 1.103 -16.320 1.00 98.44 105 ILE A N 1
ATOM 878 C CA . ILE A 1 105 ? 5.632 2.390 -16.902 1.00 98.44 105 ILE A CA 1
ATOM 879 C C . ILE A 1 105 ? 4.108 2.514 -16.979 1.00 98.44 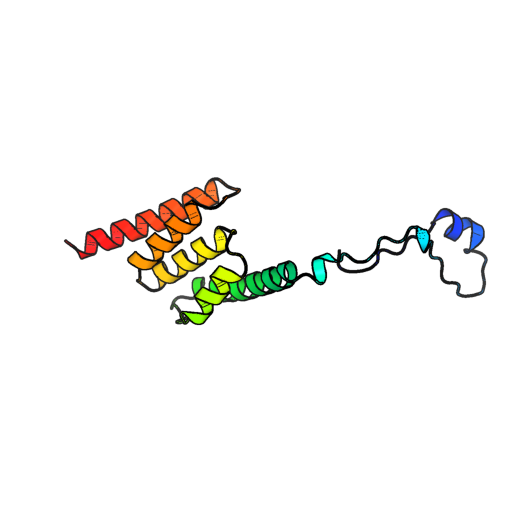105 ILE A C 1
ATOM 881 O O . ILE A 1 105 ? 3.567 3.582 -16.686 1.00 98.44 105 ILE A O 1
ATOM 885 N N . ARG A 1 106 ? 3.391 1.448 -17.366 1.00 98.25 106 ARG A N 1
ATOM 886 C CA . ARG A 1 106 ? 1.917 1.478 -17.413 1.00 98.25 106 ARG A CA 1
ATOM 887 C C . ARG A 1 106 ? 1.318 1.743 -16.033 1.00 98.25 106 ARG A C 1
ATOM 889 O O . ARG A 1 106 ? 0.396 2.547 -15.915 1.00 98.25 106 ARG A O 1
ATOM 896 N N . LEU A 1 107 ? 1.864 1.104 -15.003 1.00 98.56 107 LEU A N 1
ATOM 897 C CA . LEU A 1 107 ? 1.403 1.250 -13.625 1.00 98.56 107 LEU A CA 1
ATOM 898 C C . LEU A 1 107 ? 1.756 2.625 -13.048 1.00 98.56 107 LEU A C 1
ATOM 900 O O . LEU A 1 107 ? 0.897 3.259 -12.444 1.00 98.56 107 LEU A O 1
ATOM 904 N N . PHE A 1 108 ? 2.953 3.151 -13.316 1.00 98.69 108 PHE A N 1
ATOM 905 C CA . PHE A 1 108 ? 3.308 4.518 -12.927 1.00 98.69 108 PHE A CA 1
ATOM 906 C C . PHE A 1 108 ? 2.429 5.563 -13.617 1.00 98.69 108 PHE A C 1
ATOM 908 O O . PHE A 1 108 ? 1.960 6.491 -12.964 1.00 98.69 108 PHE A O 1
ATOM 915 N N . ARG A 1 109 ? 2.124 5.394 -14.912 1.00 98.50 109 ARG A N 1
ATOM 916 C CA . ARG A 1 109 ? 1.155 6.256 -15.609 1.00 98.50 109 ARG A CA 1
ATOM 917 C C . ARG A 1 109 ? -0.210 6.218 -14.934 1.00 98.50 109 ARG A C 1
ATOM 919 O O . ARG A 1 109 ? -0.788 7.274 -14.717 1.00 98.50 109 ARG A O 1
ATOM 926 N N . LYS A 1 110 ? -0.700 5.029 -14.564 1.00 98.31 110 LYS A N 1
ATOM 927 C CA . LYS A 1 110 ? -1.959 4.880 -13.823 1.00 98.31 110 LYS A CA 1
ATOM 928 C C . LYS A 1 110 ? -1.898 5.584 -12.464 1.00 98.31 110 LYS A C 1
ATOM 930 O O . LYS A 1 110 ? -2.810 6.346 -12.157 1.00 98.31 110 LYS A O 1
ATOM 935 N N . ALA A 1 111 ? -0.816 5.417 -11.702 1.00 98.38 111 ALA A N 1
ATOM 936 C CA . ALA A 1 111 ? -0.610 6.108 -10.427 1.00 98.38 111 ALA A CA 1
ATOM 937 C C . ALA A 1 111 ? -0.682 7.637 -10.582 1.00 98.38 111 ALA A C 1
ATOM 939 O O . ALA A 1 111 ? -1.345 8.305 -9.799 1.00 98.38 111 ALA A O 1
ATOM 940 N N . LEU A 1 112 ? -0.070 8.185 -11.638 1.00 98.38 112 LEU A N 1
ATOM 941 C CA . LEU A 1 112 ? -0.054 9.625 -11.927 1.00 98.38 112 LEU A CA 1
ATOM 942 C C . LEU A 1 112 ? -1.416 10.205 -12.351 1.00 98.38 112 LEU A C 1
ATOM 944 O O . LEU A 1 112 ? -1.535 11.426 -12.429 1.00 98.38 112 LEU A O 1
ATOM 948 N N . THR A 1 113 ? -2.425 9.365 -12.622 1.00 98.06 113 THR A N 1
ATOM 949 C CA . THR A 1 113 ? -3.817 9.815 -12.840 1.00 98.06 113 THR A CA 1
ATOM 950 C C . THR A 1 113 ? -4.618 9.965 -11.548 1.00 98.06 113 THR A C 1
ATOM 952 O O . THR A 1 113 ? -5.699 10.544 -11.579 1.00 98.06 113 THR A O 1
ATOM 955 N N . MET A 1 114 ? -4.107 9.439 -10.433 1.00 97.75 114 MET A N 1
ATOM 956 C CA . MET A 1 114 ? -4.768 9.488 -9.130 1.00 97.75 114 MET A CA 1
ATOM 957 C C . MET A 1 114 ? -4.395 10.763 -8.370 1.00 97.75 114 MET A C 1
ATOM 959 O O . MET A 1 114 ? -3.426 11.451 -8.703 1.00 97.75 114 MET A O 1
ATOM 963 N N . GLU A 1 115 ? -5.146 11.059 -7.312 1.00 97.19 115 GLU A N 1
ATOM 964 C CA . GLU A 1 115 ? -4.795 12.133 -6.389 1.00 97.19 115 GLU A CA 1
ATOM 965 C C . GLU A 1 115 ? -3.544 11.748 -5.583 1.00 97.19 115 GLU A C 1
ATOM 967 O O . GLU A 1 115 ? -3.502 10.709 -4.920 1.00 97.19 115 GLU A O 1
ATOM 972 N N . ILE A 1 116 ? -2.506 12.585 -5.669 1.00 97.94 116 ILE A N 1
ATOM 973 C CA . ILE A 1 116 ? -1.241 12.406 -4.952 1.00 97.94 116 ILE A CA 1
ATOM 974 C C . ILE A 1 116 ? -1.071 13.609 -4.019 1.00 97.94 116 ILE A C 1
ATOM 976 O O . ILE A 1 116 ? -0.900 14.729 -4.510 1.00 97.94 116 ILE A O 1
ATOM 980 N N . PRO A 1 117 ? -1.092 13.409 -2.690 1.00 95.00 117 PRO A N 1
ATOM 981 C CA . PRO A 1 117 ? -1.162 14.507 -1.732 1.00 95.00 117 PRO A CA 1
ATOM 982 C C . PRO A 1 117 ? 0.152 15.287 -1.606 1.00 95.00 117 PRO A C 1
ATOM 984 O O . PRO A 1 117 ? 0.141 16.434 -1.163 1.00 95.00 117 PRO A O 1
ATOM 987 N N . ARG A 1 118 ? 1.299 14.695 -1.975 1.00 97.38 118 ARG A N 1
ATOM 988 C CA . ARG A 1 118 ? 2.613 15.349 -1.874 1.00 97.38 118 ARG A CA 1
ATOM 989 C C . ARG A 1 118 ? 3.316 15.432 -3.220 1.00 97.38 118 ARG A C 1
ATOM 991 O O . ARG A 1 118 ? 3.440 14.445 -3.944 1.00 97.38 118 ARG A O 1
ATOM 998 N N . TRP A 1 119 ? 3.896 16.597 -3.503 1.00 97.25 119 TRP A N 1
ATOM 999 C CA . TRP A 1 119 ? 4.697 16.799 -4.712 1.00 97.25 119 TRP A CA 1
ATOM 1000 C C . TRP A 1 119 ? 5.901 15.852 -4.791 1.00 97.25 119 TRP A C 1
ATOM 1002 O O . TRP A 1 119 ? 6.152 15.271 -5.842 1.00 97.25 119 TRP A O 1
ATOM 1012 N N . SER A 1 120 ? 6.599 15.632 -3.675 1.00 97.81 120 SER A N 1
ATOM 1013 C CA . SER A 1 120 ? 7.757 14.729 -3.613 1.00 97.81 120 SER A CA 1
ATOM 1014 C C . SER A 1 120 ? 7.411 13.278 -3.968 1.00 97.81 120 SER A C 1
ATOM 1016 O O . SER A 1 120 ? 8.206 12.586 -4.600 1.00 97.81 120 SER A O 1
ATOM 1018 N N . GLU A 1 121 ? 6.212 12.811 -3.609 1.00 97.94 121 GLU A N 1
ATOM 1019 C CA . GLU A 1 121 ? 5.716 11.479 -3.979 1.00 97.94 121 GLU A CA 1
ATOM 1020 C C . GLU A 1 121 ? 5.467 11.400 -5.490 1.00 97.94 121 GLU A C 1
ATOM 1022 O O . GLU A 1 121 ? 5.908 10.454 -6.146 1.00 97.94 121 GLU A O 1
ATOM 1027 N N . LYS A 1 122 ? 4.842 12.435 -6.066 1.00 98.44 122 LYS A N 1
ATOM 1028 C CA . LYS A 1 122 ? 4.616 12.540 -7.514 1.00 98.44 122 LYS A CA 1
ATOM 1029 C C . LYS A 1 122 ? 5.929 12.577 -8.294 1.00 98.44 122 LYS A C 1
ATOM 1031 O O . LYS A 1 122 ? 6.078 11.850 -9.275 1.00 98.44 122 LYS A O 1
ATOM 1036 N N . GLU A 1 123 ? 6.886 13.386 -7.851 1.00 98.44 123 GLU A N 1
ATOM 1037 C CA . GLU A 1 123 ? 8.210 13.505 -8.465 1.00 98.44 123 GLU A CA 1
ATOM 1038 C C . GLU A 1 123 ? 8.962 12.171 -8.442 1.00 98.44 123 GLU A C 1
ATOM 1040 O O . GLU A 1 123 ? 9.509 11.755 -9.463 1.00 98.44 123 GLU A O 1
ATOM 1045 N N . LYS A 1 124 ? 8.91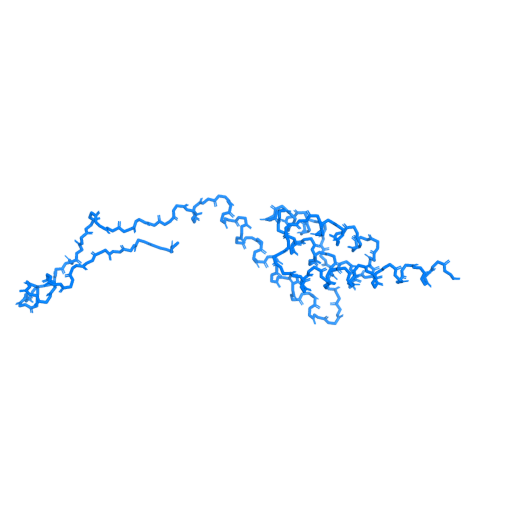2 11.440 -7.320 1.00 98.25 124 LYS A N 1
ATOM 1046 C CA . LYS A 1 124 ? 9.497 10.098 -7.220 1.00 98.25 124 LYS A CA 1
ATOM 1047 C C . LYS A 1 124 ? 8.905 9.139 -8.256 1.00 98.25 124 LYS A C 1
ATOM 1049 O O . LYS A 1 124 ? 9.656 8.402 -8.890 1.00 98.25 124 LYS A O 1
ATOM 1054 N N . ILE A 1 125 ? 7.585 9.153 -8.452 1.00 98.50 125 ILE A N 1
ATOM 1055 C CA . ILE A 1 125 ? 6.915 8.300 -9.449 1.00 98.50 125 ILE A CA 1
ATOM 1056 C C . ILE A 1 125 ? 7.337 8.687 -10.872 1.00 98.50 125 ILE A C 1
ATOM 1058 O O . ILE A 1 125 ? 7.623 7.807 -11.684 1.00 98.50 125 ILE A O 1
ATOM 1062 N N . ILE A 1 126 ? 7.406 9.989 -11.175 1.00 98.50 126 ILE A N 1
ATOM 1063 C CA . ILE A 1 126 ? 7.867 10.486 -12.480 1.00 98.50 126 ILE A CA 1
ATOM 1064 C C . ILE A 1 126 ? 9.298 10.024 -12.742 1.00 98.50 126 ILE A C 1
ATOM 1066 O O . ILE A 1 126 ? 9.557 9.456 -13.798 1.00 98.50 126 ILE A O 1
ATOM 1070 N N . ARG A 1 127 ? 10.198 10.201 -11.770 1.00 98.25 127 ARG A N 1
ATOM 1071 C CA . ARG A 1 127 ? 11.592 9.768 -11.878 1.00 98.25 127 ARG A CA 1
ATOM 1072 C C . ARG A 1 127 ? 11.698 8.264 -12.113 1.00 98.25 127 ARG A C 1
ATOM 1074 O O . ARG A 1 127 ? 12.288 7.863 -13.105 1.00 98.25 127 ARG A O 1
ATOM 1081 N N . SER A 1 128 ? 11.036 7.444 -11.291 1.00 97.62 128 SER A N 1
ATOM 1082 C CA . SER A 1 128 ? 11.014 5.987 -11.479 1.00 97.62 128 SER A CA 1
ATOM 1083 C C . SER A 1 128 ? 10.497 5.574 -12.863 1.00 97.62 128 SER A C 1
ATOM 1085 O O . SER A 1 128 ? 10.989 4.606 -13.439 1.00 97.62 128 SER A O 1
ATOM 1087 N N . MET A 1 129 ? 9.502 6.287 -13.404 1.00 97.81 129 MET A N 1
ATOM 1088 C CA . MET A 1 129 ? 8.984 6.042 -14.750 1.00 97.81 129 MET A CA 1
ATOM 1089 C C . MET A 1 129 ? 9.987 6.440 -15.838 1.00 97.81 129 MET A C 1
ATOM 1091 O O . MET A 1 129 ? 10.071 5.730 -16.838 1.00 97.81 129 MET A O 1
ATOM 1095 N N . THR A 1 130 ? 10.698 7.557 -15.676 1.00 97.12 130 THR A N 1
ATOM 1096 C CA . THR A 1 130 ? 11.747 7.996 -16.607 1.00 97.12 130 THR A CA 1
ATOM 1097 C C . THR A 1 130 ? 12.908 7.009 -16.615 1.00 97.12 130 THR A C 1
ATOM 1099 O O . THR A 1 130 ? 13.235 6.521 -17.688 1.00 97.12 130 THR A O 1
ATOM 1102 N N . ASP A 1 131 ? 13.395 6.584 -15.444 1.00 95.75 131 ASP A N 1
ATOM 1103 C CA . ASP A 1 131 ? 14.453 5.567 -15.333 1.00 95.75 131 ASP A CA 1
ATOM 1104 C C . ASP A 1 131 ? 14.076 4.278 -16.101 1.00 95.75 131 ASP A C 1
ATOM 1106 O O . ASP A 1 131 ? 14.894 3.686 -16.799 1.00 95.75 131 ASP A O 1
ATOM 1110 N N . CYS A 1 132 ? 12.804 3.854 -16.028 1.00 95.88 132 CYS A N 1
ATOM 1111 C CA . CYS A 1 132 ? 12.316 2.697 -16.793 1.00 95.88 132 CYS A CA 1
ATOM 1112 C C . CYS A 1 132 ? 12.267 2.938 -18.308 1.00 95.88 132 CYS A C 1
ATOM 1114 O O . CYS A 1 132 ? 12.316 1.976 -19.069 1.00 95.88 132 CYS A O 1
ATOM 1116 N N . ARG A 1 133 ? 12.047 4.180 -18.757 1.00 94.31 133 ARG A N 1
ATOM 1117 C CA . ARG A 1 133 ? 12.018 4.514 -20.190 1.00 94.31 133 ARG A CA 1
ATOM 1118 C C . ARG A 1 133 ? 13.420 4.498 -20.765 1.00 94.31 133 ARG A C 1
ATOM 1120 O O . ARG A 1 133 ? 13.601 3.918 -21.827 1.00 94.31 133 ARG A O 1
ATOM 1127 N N . ASP A 1 134 ? 14.369 5.075 -20.041 1.00 93.19 134 ASP A N 1
ATOM 1128 C CA . ASP A 1 134 ? 15.774 5.103 -20.440 1.00 93.19 134 ASP A CA 1
ATOM 1129 C C . ASP A 1 134 ? 16.301 3.665 -20.565 1.00 93.19 134 ASP A C 1
ATOM 1131 O O . ASP A 1 134 ? 16.814 3.291 -21.613 1.00 93.19 134 ASP A O 1
ATOM 1135 N N . GLN A 1 135 ? 15.972 2.797 -19.597 1.00 89.31 135 GLN A N 1
ATOM 1136 C CA . GLN A 1 135 ? 16.288 1.364 -19.659 1.00 89.31 135 GLN A CA 1
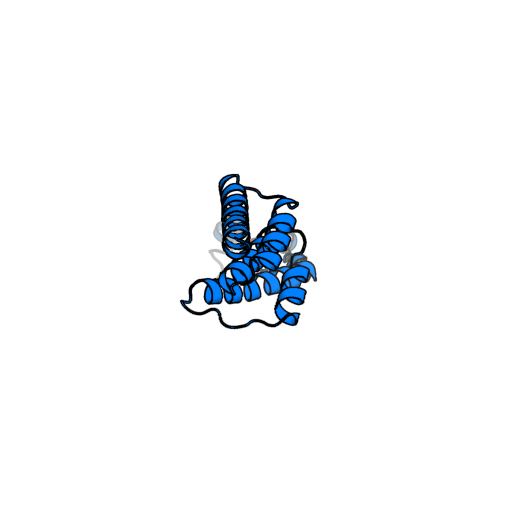ATOM 1137 C C . GLN A 1 135 ? 15.716 0.641 -20.895 1.00 89.31 135 GLN A C 1
ATOM 1139 O O . GLN A 1 135 ? 16.291 -0.346 -21.338 1.00 89.31 135 GLN A O 1
ATOM 1144 N N . ILE A 1 136 ? 14.563 1.059 -21.429 1.00 89.00 136 ILE A N 1
ATOM 1145 C CA . ILE A 1 136 ? 14.004 0.444 -22.646 1.00 89.00 136 ILE A CA 1
ATOM 1146 C C . ILE A 1 136 ? 14.758 0.927 -23.884 1.00 89.00 136 ILE A C 1
ATOM 1148 O O . ILE A 1 136 ? 15.041 0.117 -24.758 1.00 89.00 136 ILE A O 1
ATOM 1152 N N . ASN A 1 137 ? 15.074 2.221 -23.951 1.00 81.19 137 ASN A N 1
ATOM 1153 C CA . ASN A 1 137 ? 15.754 2.804 -25.103 1.00 81.19 137 ASN A CA 1
ATOM 1154 C C . ASN A 1 137 ? 17.181 2.252 -25.259 1.00 81.19 137 ASN A C 1
ATOM 1156 O O . ASN A 1 137 ? 17.576 1.953 -26.377 1.00 81.19 137 ASN A O 1
ATOM 1160 N N . ASP A 1 138 ? 17.894 2.022 -24.152 1.00 70.06 138 ASP A N 1
ATOM 1161 C CA . ASP A 1 138 ? 19.248 1.442 -24.152 1.00 70.06 138 ASP A CA 1
ATOM 1162 C C . ASP A 1 138 ? 19.303 -0.030 -24.620 1.00 70.06 138 ASP A C 1
ATOM 1164 O O . ASP A 1 138 ? 20.380 -0.555 -24.882 1.00 70.06 138 ASP A O 1
ATOM 1168 N N . VAL A 1 139 ? 18.165 -0.735 -24.673 1.00 64.88 139 VAL A N 1
ATOM 1169 C CA . VAL A 1 139 ? 18.083 -2.149 -25.101 1.00 64.88 139 VAL A CA 1
ATOM 1170 C C . VAL A 1 139 ? 17.729 -2.278 -26.588 1.00 64.88 139 VAL A C 1
ATOM 1172 O O . VAL A 1 139 ? 17.975 -3.326 -27.185 1.00 64.88 139 VAL A O 1
ATOM 1175 N N . ASP A 1 140 ? 17.137 -1.234 -27.172 1.00 56.78 140 ASP A N 1
ATOM 1176 C CA . ASP A 1 140 ? 16.732 -1.194 -28.580 1.00 56.78 140 ASP A CA 1
ATOM 1177 C C . ASP A 1 140 ? 17.813 -0.545 -29.495 1.00 56.78 140 ASP A C 1
ATOM 1179 O O . ASP A 1 140 ? 17.619 -0.508 -30.714 1.00 56.78 140 ASP A O 1
ATOM 1183 N N . GLU A 1 141 ? 18.941 -0.074 -28.933 1.00 48.38 141 GLU A N 1
ATOM 1184 C CA . GLU A 1 141 ? 20.177 0.359 -29.634 1.00 48.38 141 GLU A CA 1
ATOM 1185 C C . GLU A 1 141 ? 21.254 -0.743 -29.671 1.00 48.38 141 GLU A C 1
ATOM 1187 O O . GLU A 1 141 ? 21.901 -0.886 -30.738 1.00 48.38 141 GLU A O 1
#

pLDDT: mean 90.09, std 10.98, range [48.38, 98.69]